Protein AF-F9VE40-F1 (afdb_monomer)

Foldseek 3Di:
DAAEEEEQDDPPDVQQWDAQPPHPAQAGTFPLQGQWQDPPSQLVLLVLCLQQNQVRSVVVSVVCNVVRPGSNRVQVCCCVPRNYHGYNCVRCVPPVLVCCVVCVVHQEYEQEADVSLVCVVVVVPPPHRHHYFYAYRSPDADPPRPPSSPPAGDPPDPSGDHSVVSCVVNVHDDD

Structure (mmCIF, N/CA/C/O backbone):
data_AF-F9VE40-F1
#
_entry.id   AF-F9VE40-F1
#
loop_
_atom_site.group_PDB
_atom_site.id
_atom_site.type_symbol
_atom_site.label_atom_id
_atom_site.label_alt_id
_atom_site.label_comp_id
_atom_site.label_asym_id
_atom_site.label_entity_id
_atom_site.label_seq_id
_atom_site.pdbx_PDB_ins_code
_atom_site.Cartn_x
_atom_site.Cartn_y
_atom_site.Cartn_z
_atom_site.occupancy
_atom_site.B_iso_or_equiv
_atom_site.auth_seq_id
_atom_site.auth_comp_id
_atom_site.auth_asym_id
_atom_site.auth_atom_id
_atom_site.pdbx_PDB_model_num
ATOM 1 N N . MET A 1 1 ? -12.486 9.469 -2.475 1.00 75.25 1 MET A N 1
ATOM 2 C CA . MET A 1 1 ? -12.386 8.653 -1.243 1.00 75.25 1 MET A CA 1
ATOM 3 C C . MET A 1 1 ? -10.945 8.206 -1.137 1.00 75.25 1 MET A C 1
ATOM 5 O O . MET A 1 1 ? -10.465 7.655 -2.116 1.00 75.25 1 MET A O 1
ATOM 9 N N . SER A 1 2 ? -10.269 8.498 -0.025 1.00 91.94 2 SER A N 1
ATOM 10 C CA . SER A 1 2 ? -8.855 8.150 0.157 1.00 91.94 2 SER A CA 1
ATOM 11 C C . SER A 1 2 ? -8.719 6.799 0.860 1.00 91.94 2 SER A C 1
ATOM 13 O O . SER A 1 2 ? -9.560 6.437 1.691 1.00 91.94 2 SER A O 1
ATOM 15 N N . ILE A 1 3 ? -7.681 6.048 0.505 1.00 95.44 3 ILE A N 1
ATOM 16 C CA . ILE A 1 3 ? -7.452 4.675 0.961 1.00 95.44 3 ILE A CA 1
ATOM 17 C C . ILE A 1 3 ? -6.079 4.602 1.622 1.00 95.44 3 ILE A C 1
ATOM 19 O O . ILE A 1 3 ? -5.085 5.070 1.071 1.00 95.44 3 ILE A O 1
ATOM 23 N N . LEU A 1 4 ? -6.018 3.987 2.799 1.00 96.12 4 LEU A N 1
ATOM 24 C CA . LEU A 1 4 ? -4.771 3.695 3.492 1.00 96.12 4 LEU A CA 1
ATOM 25 C C . LEU A 1 4 ? -4.460 2.204 3.358 1.00 96.12 4 LEU A C 1
ATOM 27 O O . LEU A 1 4 ? -5.163 1.376 3.930 1.00 96.12 4 LEU A O 1
ATOM 31 N N . ILE A 1 5 ? -3.407 1.844 2.635 1.00 95.12 5 ILE A N 1
ATOM 32 C CA . ILE A 1 5 ? -2.922 0.465 2.562 1.00 95.12 5 ILE A CA 1
ATOM 33 C C . ILE A 1 5 ? -1.773 0.315 3.554 1.00 95.12 5 ILE A C 1
ATOM 35 O O . ILE A 1 5 ? -0.748 0.978 3.446 1.00 95.12 5 ILE A O 1
ATOM 39 N N . VAL A 1 6 ? -1.933 -0.573 4.528 1.00 94.50 6 VAL A N 1
ATOM 40 C CA . VAL A 1 6 ? -0.951 -0.832 5.578 1.00 94.50 6 VAL A CA 1
ATOM 41 C C . VAL A 1 6 ? -0.355 -2.217 5.366 1.00 94.50 6 VAL A C 1
ATOM 43 O O . VAL A 1 6 ? -1.048 -3.228 5.481 1.00 94.50 6 VAL A O 1
ATOM 46 N N . GLY A 1 7 ? 0.944 -2.253 5.092 1.00 91.06 7 GLY A N 1
ATOM 47 C CA . GLY A 1 7 ? 1.735 -3.475 4.992 1.00 91.06 7 GLY A CA 1
ATOM 48 C C . GLY A 1 7 ? 2.714 -3.614 6.148 1.00 91.06 7 GLY A C 1
ATOM 49 O O . GLY A 1 7 ? 3.014 -2.651 6.855 1.00 91.06 7 GLY A O 1
ATOM 50 N N . ASP A 1 8 ? 3.242 -4.814 6.343 1.00 79.31 8 ASP A N 1
ATOM 51 C CA . ASP A 1 8 ? 4.335 -5.082 7.279 1.00 79.31 8 ASP A CA 1
ATOM 52 C C . ASP A 1 8 ? 5.656 -5.433 6.594 1.00 79.31 8 ASP A C 1
ATOM 54 O O . ASP A 1 8 ? 6.549 -5.972 7.257 1.00 79.31 8 ASP A O 1
ATOM 58 N N . ASP A 1 9 ? 5.766 -5.109 5.303 1.00 67.69 9 ASP A N 1
ATOM 59 C CA . ASP A 1 9 ? 6.881 -5.532 4.473 1.00 67.69 9 ASP A CA 1
ATOM 60 C C . ASP A 1 9 ? 8.211 -5.056 5.061 1.00 67.69 9 ASP A C 1
ATOM 62 O O . ASP A 1 9 ? 8.414 -3.881 5.374 1.00 67.69 9 ASP A O 1
ATOM 66 N N . LYS A 1 10 ? 9.114 -6.003 5.256 1.00 60.84 10 LYS A N 1
ATOM 67 C CA . LYS A 1 10 ? 10.527 -5.725 5.437 1.00 60.84 10 LYS A CA 1
ATOM 68 C C . LYS A 1 10 ? 11.145 -6.350 4.211 1.00 60.84 10 LYS A C 1
ATOM 70 O O . LYS A 1 10 ? 11.295 -7.573 4.192 1.00 60.84 10 LYS A O 1
ATOM 75 N N . TYR A 1 11 ? 11.457 -5.540 3.203 1.00 61.12 11 TYR A N 1
ATOM 76 C CA . TYR A 1 11 ? 12.273 -6.047 2.115 1.00 61.12 11 TYR A CA 1
ATOM 77 C C . TYR A 1 11 ? 13.516 -6.706 2.737 1.00 61.12 11 TYR A C 1
ATOM 79 O O . TYR A 1 11 ? 14.103 -6.132 3.660 1.00 61.12 11 TYR A O 1
ATOM 87 N N . PRO A 1 12 ? 13.853 -7.945 2.338 1.00 53.41 12 PRO A N 1
ATOM 88 C CA . PRO A 1 12 ? 14.927 -8.708 2.972 1.00 53.41 12 PRO A CA 1
ATOM 89 C C . PRO A 1 12 ? 16.289 -8.016 2.843 1.00 53.41 12 PRO A C 1
ATOM 91 O O . PRO A 1 12 ? 17.168 -8.251 3.668 1.00 53.41 12 PRO A O 1
ATOM 94 N N . GLU A 1 13 ? 16.435 -7.125 1.863 1.00 57.47 13 GLU A N 1
ATOM 95 C CA . GLU A 1 13 ? 17.568 -6.220 1.723 1.00 57.47 13 GLU A CA 1
ATOM 96 C C . GLU A 1 13 ? 17.157 -4.807 2.151 1.00 57.47 13 GLU A C 1
ATOM 98 O O . GLU A 1 13 ? 16.234 -4.217 1.583 1.00 57.47 13 GLU A O 1
ATOM 103 N N . GLU A 1 14 ? 17.864 -4.239 3.133 1.00 54.22 14 GLU A N 1
ATOM 104 C CA . GLU A 1 14 ? 17.628 -2.867 3.616 1.00 54.22 14 GLU A CA 1
ATOM 105 C C . GLU A 1 14 ? 17.715 -1.820 2.486 1.00 54.22 14 GLU A C 1
ATOM 107 O O . GLU A 1 14 ? 17.085 -0.768 2.571 1.00 54.22 14 GLU A O 1
ATOM 112 N N . GLY A 1 15 ? 18.432 -2.126 1.396 1.00 57.69 15 GLY A N 1
ATOM 113 C CA . GLY A 1 15 ? 18.611 -1.252 0.232 1.00 57.69 15 GLY A CA 1
ATOM 114 C C . GLY A 1 15 ? 17.371 -1.046 -0.646 1.00 57.69 15 GLY A C 1
ATOM 115 O O . GLY A 1 15 ? 17.344 -0.086 -1.411 1.00 57.69 15 GLY A O 1
ATOM 116 N N . LEU A 1 16 ? 16.338 -1.886 -0.520 1.00 71.12 16 LEU A N 1
ATOM 117 C CA . LEU A 1 16 ? 15.128 -1.806 -1.350 1.00 71.12 16 LEU A CA 1
ATOM 118 C C . LEU A 1 16 ? 13.999 -0.993 -0.705 1.00 71.12 16 LEU A C 1
ATOM 120 O O . LEU A 1 16 ? 12.941 -0.847 -1.304 1.00 71.12 16 LEU A O 1
ATOM 124 N N . VAL A 1 17 ? 14.176 -0.461 0.504 1.00 84.06 17 VAL A N 1
ATOM 125 C CA . VAL A 1 17 ? 13.120 0.287 1.200 1.00 84.06 17 VAL A CA 1
ATOM 126 C C . VAL A 1 17 ? 13.045 1.731 0.703 1.00 84.06 17 VAL A C 1
ATOM 128 O O . VAL A 1 17 ? 14.024 2.475 0.762 1.00 84.06 17 VAL A O 1
ATOM 131 N N . THR A 1 18 ? 11.851 2.167 0.303 1.00 88.12 18 THR A N 1
ATOM 132 C CA . THR A 1 18 ? 11.596 3.576 -0.018 1.00 88.12 18 THR A CA 1
ATOM 133 C C . THR A 1 18 ? 11.348 4.398 1.243 1.00 88.12 18 THR A C 1
ATOM 135 O O . THR A 1 18 ? 10.289 4.315 1.878 1.00 88.12 18 THR A O 1
ATOM 138 N N . HIS A 1 19 ? 12.330 5.230 1.582 1.00 90.06 19 HIS A N 1
ATOM 139 C CA . HIS A 1 19 ? 12.216 6.265 2.603 1.00 90.06 19 HIS A CA 1
ATOM 140 C C . HIS A 1 19 ? 11.603 7.531 2.011 1.00 90.06 19 HIS A C 1
ATOM 142 O O . HIS A 1 19 ? 12.053 8.024 0.984 1.00 90.06 19 HIS A O 1
ATOM 148 N N . MET A 1 20 ? 10.609 8.079 2.702 1.00 90.62 20 MET A N 1
ATOM 149 C CA . MET A 1 20 ? 9.838 9.238 2.248 1.00 90.62 20 MET A CA 1
ATOM 150 C C . MET A 1 20 ? 10.217 10.532 2.984 1.00 90.62 20 MET A C 1
ATOM 152 O O . MET A 1 20 ? 9.568 11.559 2.795 1.00 90.62 20 MET A O 1
ATOM 156 N N . THR A 1 21 ? 11.252 10.506 3.830 1.00 79.25 21 THR A N 1
ATOM 157 C CA . THR A 1 21 ? 11.693 11.648 4.644 1.00 79.25 21 THR A CA 1
ATOM 158 C C . THR A 1 21 ? 11.866 12.915 3.802 1.00 79.25 21 THR A C 1
ATOM 160 O O . THR A 1 21 ? 12.640 12.918 2.851 1.00 79.25 21 THR A O 1
ATOM 163 N N . GLY A 1 22 ? 11.186 14.001 4.184 1.00 70.62 22 GLY A N 1
ATOM 164 C CA . GLY A 1 22 ? 11.310 15.308 3.525 1.00 70.62 22 GLY A CA 1
ATOM 165 C C . GLY A 1 22 ? 10.410 15.524 2.305 1.00 70.62 22 GLY A C 1
ATOM 166 O O . GLY A 1 22 ? 10.510 16.577 1.689 1.00 70.62 22 GLY A O 1
ATOM 167 N N . ASN A 1 23 ? 9.531 14.574 1.983 1.00 78.00 23 ASN A N 1
ATOM 168 C CA . ASN A 1 23 ? 8.532 14.708 0.921 1.00 78.00 23 ASN A CA 1
ATOM 169 C C . ASN A 1 23 ? 7.138 14.970 1.514 1.00 78.00 23 ASN A C 1
ATOM 171 O O . ASN A 1 23 ? 6.924 14.733 2.707 1.00 78.00 23 ASN A O 1
ATOM 175 N N . ASP A 1 24 ? 6.179 15.387 0.680 1.00 79.25 24 ASP A N 1
ATOM 176 C CA . ASP A 1 24 ? 4.760 15.584 1.036 1.00 79.25 24 ASP A CA 1
ATOM 177 C C . ASP A 1 24 ? 4.020 14.245 1.261 1.00 79.25 24 ASP A C 1
ATOM 179 O O . ASP A 1 24 ? 2.941 13.969 0.741 1.00 79.25 24 ASP A O 1
ATOM 183 N N . TYR A 1 25 ? 4.620 13.372 2.070 1.00 86.50 25 TYR A N 1
ATOM 184 C CA . TYR A 1 25 ? 4.129 12.052 2.422 1.00 86.50 25 TYR A CA 1
ATOM 185 C C . TYR A 1 25 ? 4.082 11.927 3.948 1.00 86.50 25 TYR A C 1
ATOM 187 O O . TYR A 1 25 ? 5.072 12.125 4.649 1.00 86.50 25 TYR A O 1
ATOM 195 N N . HIS A 1 26 ? 2.921 11.583 4.504 1.00 89.62 26 HIS A N 1
ATOM 196 C CA . HIS A 1 26 ? 2.687 11.633 5.957 1.00 89.62 26 HIS A CA 1
ATOM 197 C C . HIS A 1 26 ? 3.424 10.553 6.782 1.00 89.62 26 HIS A C 1
ATOM 199 O O . HIS A 1 26 ? 3.322 10.529 8.014 1.00 89.62 26 HIS A O 1
ATOM 205 N N . PHE A 1 27 ? 4.156 9.649 6.129 1.00 91.25 27 PHE A N 1
ATOM 206 C CA . PHE A 1 27 ? 4.821 8.498 6.741 1.00 91.25 27 PHE A CA 1
ATOM 207 C C . PHE A 1 27 ? 6.277 8.410 6.305 1.00 91.25 27 PHE A C 1
ATOM 209 O O . PHE A 1 27 ? 6.610 8.811 5.204 1.00 91.25 27 PHE A O 1
ATOM 216 N N . ASP A 1 28 ? 7.144 7.842 7.141 1.00 89.81 28 ASP A N 1
ATOM 217 C CA . ASP A 1 28 ? 8.594 7.864 6.880 1.00 89.81 28 ASP A CA 1
ATOM 218 C C . ASP A 1 28 ? 9.028 6.818 5.846 1.00 89.81 28 ASP A C 1
ATOM 220 O O . ASP A 1 28 ? 10.102 6.919 5.259 1.00 89.81 28 ASP A O 1
ATOM 224 N N . VAL A 1 29 ? 8.208 5.781 5.656 1.00 90.06 29 VAL A N 1
ATOM 225 C CA . VAL A 1 29 ? 8.508 4.630 4.799 1.00 90.06 29 VAL A CA 1
ATOM 226 C C . VAL A 1 29 ? 7.237 4.172 4.096 1.00 90.06 29 VAL A C 1
ATOM 228 O O . VAL A 1 29 ? 6.247 3.837 4.764 1.00 90.06 29 VAL A O 1
ATOM 231 N N . ALA A 1 30 ? 7.292 4.111 2.766 1.00 91.94 30 ALA A N 1
ATOM 232 C CA . ALA A 1 30 ? 6.230 3.544 1.948 1.00 91.94 30 ALA A CA 1
ATOM 233 C C . ALA A 1 30 ? 6.294 2.007 1.983 1.00 91.94 30 ALA A C 1
ATOM 235 O O . ALA A 1 30 ? 7.362 1.410 1.857 1.00 91.94 30 ALA A O 1
ATOM 236 N N . ALA A 1 31 ? 5.155 1.339 2.188 1.00 91.44 31 ALA A N 1
ATOM 237 C CA . ALA A 1 31 ? 5.098 -0.123 2.082 1.00 91.44 31 ALA A CA 1
ATOM 238 C C . ALA A 1 31 ? 5.039 -0.564 0.617 1.00 91.44 31 ALA A C 1
ATOM 240 O O . ALA A 1 31 ? 4.386 0.092 -0.188 1.00 91.44 31 ALA A O 1
ATOM 241 N N . PHE A 1 32 ? 5.651 -1.708 0.297 1.00 90.12 32 PHE A N 1
ATOM 242 C CA . PHE A 1 32 ? 5.579 -2.360 -1.019 1.00 90.12 32 PHE A CA 1
ATOM 243 C C . PHE A 1 32 ? 6.093 -1.548 -2.212 1.00 90.12 32 PHE A C 1
ATOM 245 O O . PHE A 1 32 ? 6.016 -2.030 -3.336 1.00 90.12 32 PHE A O 1
ATOM 252 N N . ILE A 1 33 ? 6.649 -0.357 -1.993 1.00 91.81 33 ILE A N 1
ATOM 253 C CA . ILE A 1 33 ? 7.321 0.418 -3.031 1.00 91.81 33 ILE A CA 1
ATOM 254 C C . ILE A 1 33 ? 8.820 0.208 -2.854 1.00 91.81 33 ILE A C 1
ATOM 256 O O . ILE A 1 33 ? 9.344 0.569 -1.796 1.00 91.81 33 ILE A O 1
ATOM 260 N N . PRO A 1 34 ? 9.493 -0.441 -3.814 1.00 90.62 34 PRO A N 1
ATOM 261 C CA . PRO A 1 34 ? 10.925 -0.617 -3.755 1.00 90.62 34 PRO A CA 1
ATOM 262 C C . PRO A 1 34 ? 11.621 0.701 -4.101 1.00 90.62 34 PRO A C 1
ATOM 264 O O . PRO A 1 34 ? 11.075 1.512 -4.849 1.00 90.62 34 PRO A O 1
ATOM 267 N N . LYS A 1 35 ? 12.820 0.914 -3.559 1.00 88.88 35 LYS A N 1
ATOM 268 C CA . LYS A 1 35 ? 13.636 2.092 -3.872 1.00 88.88 35 LYS A CA 1
ATOM 269 C C . LYS A 1 35 ? 13.954 2.160 -5.369 1.00 88.88 35 LYS A C 1
ATOM 271 O O . LYS A 1 35 ? 13.785 3.217 -5.974 1.00 88.88 35 LYS A O 1
ATOM 276 N N . ASP A 1 36 ? 14.354 1.017 -5.923 1.00 87.06 36 ASP A N 1
ATOM 277 C CA . ASP A 1 36 ? 14.646 0.827 -7.340 1.00 87.06 36 ASP A CA 1
ATOM 278 C C . ASP A 1 36 ? 13.475 0.079 -7.989 1.00 87.06 36 ASP A C 1
ATOM 280 O O . ASP A 1 36 ? 13.138 -1.050 -7.609 1.00 87.06 36 ASP A O 1
ATOM 284 N N . ILE A 1 37 ? 12.808 0.729 -8.944 1.00 89.94 37 ILE A N 1
ATOM 285 C CA . ILE A 1 37 ? 11.571 0.219 -9.534 1.00 89.94 37 ILE A CA 1
ATOM 286 C C . ILE A 1 37 ? 11.868 -0.910 -10.519 1.00 89.94 37 ILE A C 1
ATOM 288 O O . ILE A 1 37 ? 12.417 -0.701 -11.599 1.00 89.94 37 ILE A O 1
ATOM 292 N N . SER A 1 38 ? 11.432 -2.117 -10.162 1.00 83.19 38 SER A N 1
ATOM 293 C CA . SER A 1 38 ? 11.564 -3.307 -10.999 1.00 83.19 38 SER A CA 1
ATOM 294 C C . SER A 1 38 ? 10.273 -4.120 -11.039 1.00 83.19 38 SER A C 1
ATOM 296 O O . SER A 1 38 ? 9.635 -4.378 -10.013 1.00 83.19 38 SER A O 1
ATOM 298 N N . ALA A 1 39 ? 9.920 -4.585 -12.239 1.00 79.56 39 ALA A N 1
ATOM 299 C CA . ALA A 1 39 ? 8.801 -5.497 -12.466 1.00 79.56 39 ALA A CA 1
ATOM 300 C C . ALA A 1 39 ? 9.012 -6.892 -11.841 1.00 79.56 39 ALA A C 1
ATOM 302 O O . ALA A 1 39 ? 8.040 -7.634 -11.663 1.00 79.56 39 ALA A O 1
ATOM 303 N N . ASP A 1 40 ? 10.251 -7.234 -11.474 1.00 81.25 40 ASP A N 1
ATOM 304 C CA . ASP A 1 40 ? 10.607 -8.527 -10.880 1.00 81.25 40 ASP A CA 1
ATOM 305 C C . ASP A 1 40 ? 10.253 -8.611 -9.387 1.00 81.25 40 ASP A C 1
ATOM 307 O O . ASP A 1 40 ? 10.225 -9.695 -8.796 1.00 81.25 40 ASP A O 1
ATOM 311 N N . ILE A 1 41 ? 9.925 -7.476 -8.762 1.00 81.75 41 ILE A N 1
ATOM 312 C CA . ILE A 1 41 ? 9.549 -7.420 -7.351 1.00 81.75 41 ILE A CA 1
ATOM 313 C C . ILE A 1 41 ? 8.071 -7.799 -7.215 1.00 81.75 41 ILE A C 1
ATOM 315 O O . ILE A 1 41 ? 7.153 -7.003 -7.413 1.00 81.75 41 ILE A O 1
ATOM 319 N N . ASP A 1 42 ? 7.845 -9.065 -6.857 1.00 80.81 42 ASP A N 1
ATOM 320 C CA . ASP A 1 42 ? 6.527 -9.709 -6.830 1.00 80.81 42 ASP A CA 1
ATOM 321 C C . ASP A 1 42 ? 5.493 -8.927 -5.993 1.00 80.81 42 ASP A C 1
ATOM 323 O O . ASP A 1 42 ? 4.366 -8.716 -6.445 1.00 80.81 42 ASP A O 1
ATOM 327 N N . ALA A 1 43 ? 5.863 -8.483 -4.784 1.00 83.69 43 ALA A N 1
ATOM 328 C CA . ALA A 1 43 ? 4.962 -7.753 -3.887 1.00 83.69 43 ALA A CA 1
ATOM 329 C C . ALA A 1 43 ? 4.567 -6.379 -4.451 1.00 83.69 43 ALA A C 1
ATOM 331 O O . ALA A 1 43 ? 3.384 -6.039 -4.445 1.00 83.69 43 ALA A O 1
ATOM 332 N N . PHE A 1 44 ? 5.536 -5.643 -5.003 1.00 88.06 44 PHE A N 1
ATOM 333 C CA . PHE A 1 44 ? 5.318 -4.363 -5.674 1.00 88.06 44 PHE A CA 1
ATOM 334 C C . PHE A 1 44 ? 4.332 -4.514 -6.832 1.00 88.06 44 PHE A C 1
ATOM 336 O O . PHE A 1 44 ? 3.252 -3.923 -6.805 1.00 88.06 44 PHE A O 1
ATOM 343 N N . ARG A 1 45 ? 4.628 -5.403 -7.791 1.00 85.88 45 ARG A N 1
ATOM 344 C CA . ARG A 1 45 ? 3.769 -5.651 -8.959 1.00 85.88 45 ARG A CA 1
ATOM 345 C C . ARG A 1 45 ? 2.323 -5.953 -8.558 1.00 85.88 45 ARG A C 1
ATOM 347 O O . ARG A 1 45 ? 1.390 -5.433 -9.161 1.00 85.88 45 ARG A O 1
ATOM 354 N N . ARG A 1 46 ? 2.125 -6.781 -7.530 1.00 84.81 46 ARG A N 1
ATOM 355 C CA . ARG A 1 46 ? 0.793 -7.194 -7.054 1.00 84.81 46 ARG A CA 1
ATOM 356 C C . ARG A 1 46 ? 0.015 -6.049 -6.411 1.00 84.81 46 ARG A C 1
ATOM 358 O O . ARG A 1 46 ? -1.189 -5.950 -6.629 1.00 84.81 46 ARG A O 1
ATOM 365 N N . ILE A 1 47 ? 0.686 -5.172 -5.669 1.00 88.75 47 ILE A N 1
ATOM 366 C CA . ILE A 1 47 ? 0.064 -3.967 -5.108 1.00 88.75 47 ILE A CA 1
ATOM 367 C C . ILE A 1 47 ? -0.338 -2.987 -6.202 1.00 88.75 47 ILE A C 1
ATOM 369 O O . ILE A 1 47 ? -1.446 -2.458 -6.162 1.00 88.75 47 ILE A O 1
ATOM 373 N N . ILE A 1 48 ? 0.507 -2.782 -7.210 1.00 90.62 48 ILE A N 1
ATOM 374 C CA . ILE A 1 48 ? 0.140 -1.909 -8.327 1.00 90.62 48 ILE A CA 1
ATOM 375 C C . ILE A 1 48 ? -1.041 -2.503 -9.105 1.00 90.62 48 ILE A C 1
ATOM 377 O O . ILE A 1 48 ? -1.987 -1.779 -9.411 1.00 90.62 48 ILE A O 1
ATOM 381 N N . CYS A 1 49 ? -1.070 -3.821 -9.336 1.00 85.69 49 CYS A N 1
ATOM 382 C CA . CYS A 1 49 ? -2.241 -4.498 -9.906 1.00 85.69 49 CYS A CA 1
ATOM 383 C C . CYS A 1 49 ? -3.509 -4.288 -9.071 1.00 85.69 49 CYS A C 1
ATOM 385 O O . CYS A 1 49 ? -4.564 -4.019 -9.641 1.00 85.69 49 CYS A O 1
ATOM 387 N N . LEU A 1 50 ? -3.416 -4.367 -7.740 1.00 85.56 50 LEU A N 1
ATOM 388 C CA . LEU A 1 50 ? -4.542 -4.097 -6.846 1.00 85.56 50 LEU A CA 1
ATOM 389 C C . LEU A 1 50 ? -5.062 -2.658 -6.988 1.00 85.56 50 LEU A C 1
ATOM 391 O O . LEU A 1 50 ? -6.259 -2.430 -6.891 1.00 85.56 50 LEU A O 1
ATOM 395 N N . ILE A 1 51 ? -4.185 -1.682 -7.209 1.00 90.06 51 ILE A N 1
ATOM 396 C CA . ILE A 1 51 ? -4.572 -0.267 -7.261 1.00 90.06 51 ILE A CA 1
ATOM 397 C C . ILE A 1 51 ? -5.093 0.137 -8.653 1.00 90.06 51 ILE A C 1
ATOM 399 O O . ILE A 1 51 ? -6.054 0.901 -8.764 1.00 90.06 51 ILE A O 1
ATOM 403 N N . TYR A 1 52 ? -4.459 -0.348 -9.725 1.00 87.12 52 TYR A N 1
ATOM 404 C CA . TYR A 1 52 ? -4.711 0.101 -11.102 1.00 87.12 52 TYR A CA 1
ATOM 405 C C . TYR A 1 52 ? -5.524 -0.892 -11.945 1.00 87.12 52 TYR A C 1
ATOM 407 O O . TYR A 1 52 ? -6.079 -0.500 -12.976 1.00 87.12 52 TYR A O 1
ATOM 415 N N . GLY A 1 53 ? -5.605 -2.157 -11.530 1.00 83.25 53 GLY A N 1
ATOM 416 C CA . GLY A 1 53 ? -6.016 -3.277 -12.376 1.00 83.25 53 GLY A CA 1
ATOM 417 C C . GLY A 1 53 ? -4.870 -3.780 -13.262 1.00 83.25 53 GLY A C 1
ATOM 418 O O . GLY A 1 53 ? -3.953 -3.031 -13.593 1.00 83.25 53 GLY A O 1
ATOM 419 N N . THR A 1 54 ? -4.924 -5.052 -13.664 1.00 80.94 54 THR A N 1
ATOM 420 C CA . THR A 1 54 ? -3.794 -5.777 -14.278 1.00 80.94 54 THR A CA 1
ATOM 421 C C . THR A 1 54 ? -3.197 -5.097 -15.513 1.00 80.94 54 THR A C 1
ATOM 423 O O . THR A 1 54 ? -1.984 -4.898 -15.566 1.00 80.94 54 THR A O 1
ATOM 426 N N . ASP A 1 55 ? -4.013 -4.706 -16.499 1.00 81.94 55 ASP A N 1
ATOM 427 C CA . ASP A 1 55 ? -3.483 -4.120 -17.742 1.00 81.94 55 ASP A CA 1
ATOM 428 C C . ASP A 1 55 ? -2.838 -2.752 -17.507 1.00 81.94 55 ASP A C 1
ATOM 430 O O . ASP A 1 55 ? -1.747 -2.475 -18.002 1.00 81.94 55 ASP A O 1
ATOM 434 N N . LYS A 1 56 ? -3.510 -1.893 -16.728 1.00 87.44 56 LYS A N 1
ATOM 435 C CA . LYS A 1 56 ? -3.008 -0.550 -16.420 1.00 87.44 56 LYS A CA 1
ATOM 436 C C . LYS A 1 56 ? -1.759 -0.622 -15.553 1.00 87.44 56 LYS A C 1
ATOM 438 O O . LYS A 1 56 ? -0.815 0.110 -15.810 1.00 87.44 56 LYS A O 1
ATOM 443 N N . ALA A 1 57 ? -1.733 -1.531 -14.580 1.00 88.69 57 ALA A N 1
ATOM 444 C CA . ALA A 1 57 ? -0.572 -1.762 -13.735 1.00 88.69 57 ALA A CA 1
ATOM 445 C C . ALA A 1 57 ? 0.655 -2.176 -14.547 1.00 88.69 57 ALA A C 1
ATOM 447 O O . ALA A 1 57 ? 1.736 -1.652 -14.305 1.00 88.69 57 ALA A O 1
ATOM 448 N N . LYS A 1 58 ? 0.494 -3.070 -15.531 1.00 87.38 58 LYS A N 1
ATOM 449 C CA . LYS A 1 58 ? 1.602 -3.481 -16.399 1.00 87.38 58 LYS A CA 1
ATOM 450 C C . LYS A 1 58 ? 2.213 -2.282 -17.129 1.00 87.38 58 LYS A C 1
ATOM 452 O O . LYS A 1 58 ? 3.419 -2.083 -17.039 1.00 87.38 58 LYS A O 1
ATOM 457 N N . ASN A 1 59 ? 1.377 -1.477 -17.784 1.00 90.56 59 ASN A N 1
ATOM 458 C CA . ASN A 1 59 ? 1.839 -0.300 -18.523 1.00 90.56 59 ASN A CA 1
ATOM 459 C C . ASN A 1 59 ? 2.475 0.744 -17.592 1.00 90.56 59 ASN A C 1
ATOM 461 O O . ASN A 1 59 ? 3.492 1.333 -17.939 1.00 90.56 59 ASN A O 1
ATOM 465 N N . GLN A 1 60 ? 1.897 0.955 -16.406 1.00 94.19 60 GLN A N 1
ATOM 466 C CA . GLN A 1 60 ? 2.411 1.929 -15.444 1.00 94.19 60 GLN A CA 1
ATOM 467 C C . GLN A 1 60 ? 3.778 1.511 -14.887 1.00 94.19 60 GLN A C 1
ATOM 469 O O . GLN A 1 60 ? 4.693 2.327 -14.843 1.00 94.19 60 GLN A O 1
ATOM 474 N N . ILE A 1 61 ? 3.943 0.235 -14.518 1.00 92.56 61 ILE A N 1
ATOM 475 C CA . ILE A 1 61 ? 5.232 -0.303 -14.059 1.00 92.56 61 ILE A CA 1
ATOM 476 C C . ILE A 1 61 ? 6.284 -0.173 -15.161 1.00 92.56 61 ILE A C 1
ATOM 478 O O . ILE A 1 61 ? 7.384 0.292 -14.891 1.00 92.56 61 ILE A O 1
ATOM 482 N N . GLU A 1 62 ? 5.948 -0.545 -16.398 1.00 91.94 62 GLU A N 1
ATOM 483 C CA . GLU A 1 62 ? 6.865 -0.430 -17.537 1.00 91.94 62 GLU A CA 1
ATOM 484 C C . GLU A 1 62 ? 7.274 1.026 -17.795 1.00 91.94 62 GLU A C 1
ATOM 486 O O . GLU A 1 62 ? 8.451 1.298 -18.033 1.00 91.94 62 GLU A O 1
ATOM 491 N N . SER A 1 63 ? 6.333 1.966 -17.671 1.00 95.75 63 SER A N 1
ATOM 492 C CA . SER A 1 63 ? 6.603 3.401 -17.778 1.00 95.75 63 SER A CA 1
ATOM 493 C C . SER A 1 63 ? 7.560 3.884 -16.686 1.00 95.75 63 SER A C 1
ATOM 495 O O . SER A 1 63 ? 8.558 4.528 -17.000 1.00 95.75 63 SER A O 1
ATOM 497 N N . TRP A 1 64 ? 7.300 3.560 -15.415 1.00 95.94 64 TRP A N 1
ATOM 498 C CA . TRP A 1 64 ? 8.178 3.943 -14.303 1.00 95.94 64 TRP A CA 1
ATOM 499 C C . TRP A 1 64 ? 9.571 3.315 -14.412 1.00 95.94 64 TRP A C 1
ATOM 501 O O . TRP A 1 64 ? 10.5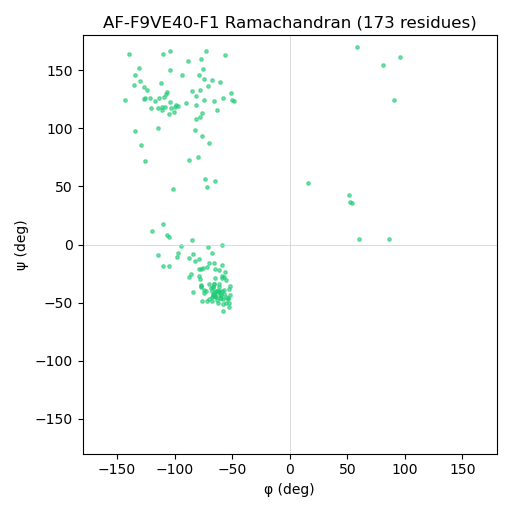63 3.990 -14.162 1.00 95.94 64 TRP A O 1
ATOM 511 N N . THR A 1 65 ? 9.668 2.050 -14.833 1.00 92.31 65 THR A N 1
ATOM 512 C CA . THR A 1 65 ? 10.960 1.389 -15.065 1.00 92.31 65 THR A CA 1
ATOM 513 C C . THR A 1 65 ? 11.721 2.030 -16.230 1.00 92.31 65 THR A C 1
ATOM 515 O O . THR A 1 65 ? 12.916 2.273 -16.104 1.00 92.31 65 THR A O 1
ATOM 518 N N . THR A 1 66 ? 11.052 2.344 -17.345 1.00 94.31 66 THR A N 1
ATOM 519 C CA . THR A 1 66 ? 11.686 2.975 -18.523 1.00 94.31 66 THR A CA 1
ATOM 520 C C . THR A 1 66 ? 12.168 4.393 -18.230 1.00 94.31 66 THR A C 1
ATOM 522 O O . THR A 1 66 ? 13.213 4.803 -18.726 1.00 94.31 66 THR A O 1
ATOM 525 N N . ASN A 1 67 ? 11.415 5.132 -17.416 1.00 95.19 67 ASN A N 1
ATOM 526 C CA . ASN A 1 67 ? 11.752 6.497 -17.017 1.00 95.19 67 ASN A CA 1
ATOM 527 C C . ASN A 1 67 ? 12.709 6.560 -15.818 1.00 95.19 67 ASN A C 1
ATOM 529 O O . ASN A 1 67 ? 12.972 7.655 -15.329 1.00 95.19 67 ASN A O 1
ATOM 533 N N . GLU A 1 68 ? 13.182 5.411 -15.323 1.00 93.75 68 GLU A N 1
ATOM 534 C CA . GLU A 1 68 ? 14.048 5.314 -14.143 1.00 93.75 68 GLU A CA 1
ATOM 535 C C . GLU A 1 68 ? 13.469 6.044 -12.912 1.00 93.75 68 GLU A C 1
ATOM 537 O O . GLU A 1 68 ? 14.195 6.650 -12.124 1.00 93.75 68 GLU A O 1
ATOM 542 N N . SER A 1 69 ? 12.141 6.004 -12.742 1.00 94.69 69 SER A N 1
ATOM 543 C CA . SER A 1 69 ? 11.457 6.654 -11.620 1.00 94.69 69 SER A CA 1
ATOM 544 C C . SER A 1 69 ? 11.936 6.087 -10.285 1.00 94.69 69 SER A C 1
ATOM 546 O O . SER A 1 69 ? 12.101 4.873 -10.134 1.00 94.69 69 SER A O 1
ATOM 548 N N . SER A 1 70 ? 12.115 6.955 -9.288 1.00 93.75 70 SER A N 1
ATOM 549 C CA . SER A 1 70 ? 12.468 6.510 -7.943 1.00 93.75 70 SER A CA 1
ATOM 550 C C . SER A 1 70 ? 11.249 5.947 -7.209 1.00 93.75 70 SER A C 1
ATOM 552 O O . SER A 1 70 ? 10.100 6.277 -7.511 1.00 93.75 70 SER A O 1
ATOM 554 N N . GLY A 1 71 ? 11.484 5.143 -6.169 1.00 92.94 71 GLY A N 1
ATOM 555 C CA . GLY A 1 71 ? 10.413 4.710 -5.271 1.00 92.94 71 GLY A CA 1
ATOM 556 C C . GLY A 1 71 ? 9.610 5.863 -4.651 1.00 92.94 71 GLY A C 1
ATOM 557 O O . GLY A 1 71 ? 8.419 5.705 -4.389 1.00 92.94 71 GLY A O 1
ATOM 558 N N . VAL A 1 72 ? 10.236 7.024 -4.426 1.00 94.25 72 VAL A N 1
ATOM 559 C CA . VAL A 1 72 ? 9.551 8.210 -3.889 1.00 94.25 72 VAL A CA 1
ATOM 560 C C . VAL A 1 72 ? 8.553 8.746 -4.909 1.00 94.25 72 VAL A C 1
ATOM 562 O O . VAL A 1 72 ? 7.389 8.927 -4.554 1.00 94.25 72 VAL A O 1
ATOM 565 N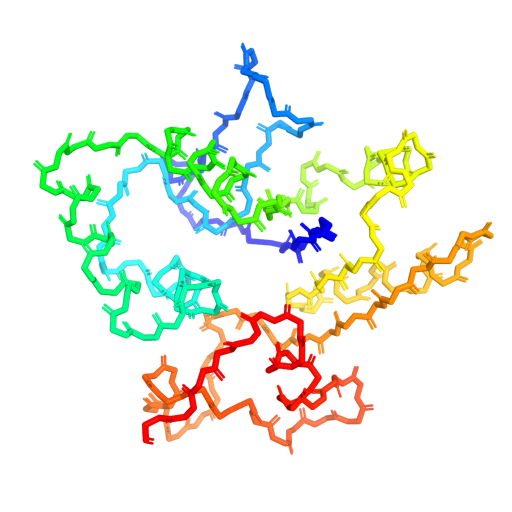 N . ASP A 1 73 ? 8.983 8.916 -6.161 1.00 94.62 73 ASP A N 1
ATOM 566 C CA . ASP A 1 73 ? 8.132 9.414 -7.250 1.00 94.62 73 ASP A CA 1
ATOM 567 C C . ASP A 1 73 ? 6.916 8.503 -7.427 1.00 94.62 73 ASP A C 1
ATOM 569 O O . ASP A 1 73 ? 5.778 8.956 -7.388 1.00 94.62 73 ASP A O 1
ATOM 573 N N . VAL A 1 74 ? 7.138 7.185 -7.467 1.00 95.38 74 VAL A N 1
ATOM 574 C CA . VAL A 1 74 ? 6.054 6.201 -7.587 1.00 95.38 74 VAL A CA 1
ATOM 575 C C . VAL A 1 74 ? 5.066 6.278 -6.418 1.00 95.38 74 VAL A C 1
ATOM 577 O O . VAL A 1 74 ? 3.855 6.168 -6.616 1.00 95.38 74 VAL A O 1
ATOM 580 N N . ALA A 1 75 ? 5.545 6.453 -5.184 1.00 94.94 75 ALA A N 1
ATOM 581 C CA . ALA A 1 75 ? 4.666 6.572 -4.022 1.00 94.94 75 ALA A CA 1
ATOM 582 C C . ALA A 1 75 ? 3.824 7.861 -4.052 1.00 94.94 75 ALA A C 1
ATOM 584 O O . ALA A 1 75 ? 2.660 7.830 -3.638 1.00 94.94 75 ALA A O 1
ATOM 585 N N . VAL A 1 76 ? 4.392 8.967 -4.542 1.00 95.06 76 VAL A N 1
ATOM 586 C CA . VAL A 1 76 ? 3.693 10.248 -4.718 1.00 95.06 76 VAL A CA 1
ATOM 587 C C . VAL A 1 76 ? 2.676 10.158 -5.857 1.00 95.06 76 VAL A C 1
ATOM 589 O O . VAL A 1 76 ? 1.510 10.467 -5.625 1.00 95.06 76 VAL A O 1
ATOM 592 N N . ASP A 1 77 ? 3.050 9.616 -7.018 1.00 95.31 77 ASP A N 1
ATOM 593 C CA . ASP A 1 77 ? 2.149 9.411 -8.161 1.00 95.31 77 ASP A CA 1
ATOM 594 C C . ASP A 1 77 ? 0.892 8.626 -7.749 1.00 95.31 77 ASP A C 1
ATOM 596 O O . ASP A 1 77 ? -0.243 9.007 -8.039 1.00 95.31 77 ASP A O 1
ATOM 600 N N . ILE A 1 78 ? 1.069 7.529 -7.002 1.00 95.56 78 ILE A N 1
ATOM 601 C CA . ILE A 1 78 ? -0.044 6.711 -6.497 1.00 95.56 78 ILE A CA 1
ATOM 602 C C . ILE A 1 78 ? -0.950 7.515 -5.552 1.00 95.56 78 ILE A C 1
ATOM 604 O O . ILE A 1 78 ? -2.180 7.377 -5.595 1.00 95.56 78 ILE A O 1
ATOM 608 N N . LEU A 1 79 ? -0.364 8.344 -4.688 1.00 94.62 79 LEU A N 1
ATOM 609 C CA . LEU A 1 79 ? -1.117 9.195 -3.774 1.00 94.62 79 LEU A CA 1
ATOM 610 C C . LEU A 1 79 ? -1.937 10.243 -4.534 1.00 94.62 79 LEU A C 1
ATOM 612 O O . LEU A 1 79 ? -3.113 10.441 -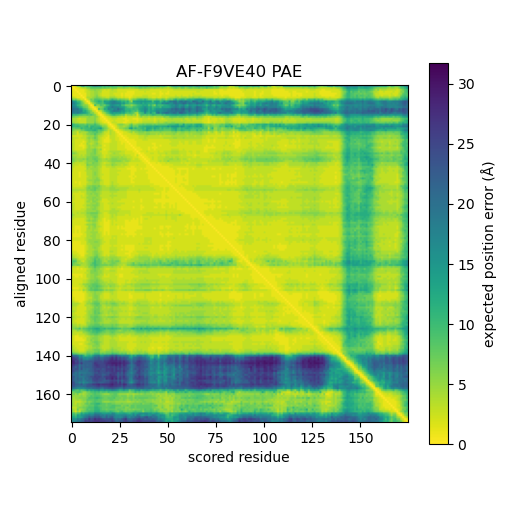4.220 1.00 94.62 79 LEU A O 1
ATOM 616 N N . GLU A 1 80 ? -1.352 10.884 -5.538 1.00 93.50 80 GLU A N 1
ATOM 617 C CA . GLU A 1 80 ? -2.006 11.935 -6.314 1.00 93.50 80 GLU A CA 1
ATOM 618 C C . GLU A 1 80 ? -3.096 11.375 -7.233 1.00 93.50 80 GLU A C 1
ATOM 620 O O . GLU A 1 80 ? -4.238 11.840 -7.195 1.00 93.50 80 GLU A O 1
ATOM 625 N N . GLU A 1 81 ? -2.792 10.326 -8.001 1.00 93.81 81 GLU A N 1
ATOM 626 C CA . GLU A 1 81 ? -3.711 9.777 -9.001 1.00 93.81 81 GLU A CA 1
ATOM 627 C C . GLU A 1 81 ? -4.834 8.925 -8.404 1.00 93.81 81 GLU A C 1
ATOM 629 O O . GLU A 1 81 ? -5.949 8.868 -8.938 1.00 93.81 81 GLU A O 1
ATOM 634 N N . LYS A 1 82 ? -4.534 8.180 -7.334 1.00 93.12 82 LYS A N 1
ATOM 635 C CA . LYS A 1 82 ? -5.447 7.170 -6.773 1.00 93.12 82 LYS A CA 1
ATOM 636 C C . LYS A 1 82 ? -5.941 7.517 -5.386 1.00 93.12 82 LYS A C 1
ATOM 638 O O . LYS A 1 82 ? -6.845 6.840 -4.895 1.00 93.12 82 LYS A O 1
ATOM 643 N N . HIS A 1 83 ? -5.391 8.555 -4.757 1.00 94.12 83 HIS A N 1
ATOM 644 C CA . HIS A 1 83 ? -5.650 8.873 -3.354 1.00 94.12 83 HIS A CA 1
ATOM 645 C C . HIS A 1 83 ? -5.374 7.675 -2.436 1.00 94.12 83 HIS A C 1
ATOM 647 O O . HIS A 1 83 ? -6.093 7.447 -1.457 1.00 94.12 83 HIS A O 1
ATOM 653 N N . VAL A 1 84 ? -4.345 6.895 -2.779 1.00 95.31 84 VAL A N 1
ATOM 654 C CA . VAL A 1 84 ? -3.907 5.711 -2.040 1.00 95.31 84 VAL A CA 1
ATOM 655 C C . VAL A 1 84 ? -2.582 6.018 -1.366 1.00 95.31 84 VAL A 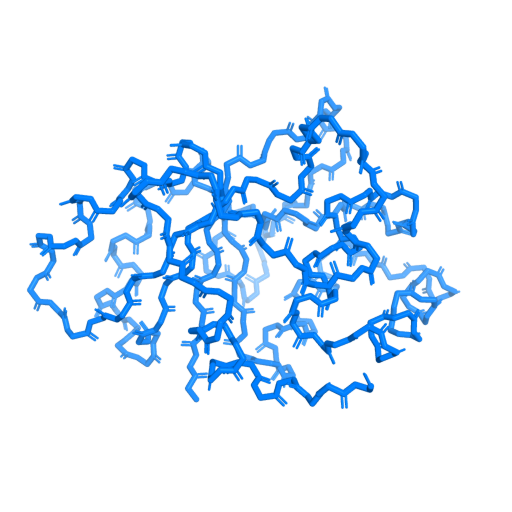C 1
ATOM 657 O O . VAL A 1 84 ? -1.621 6.402 -2.019 1.00 95.31 84 VAL A O 1
ATOM 660 N N . MET A 1 85 ? -2.510 5.784 -0.062 1.00 95.38 85 MET A N 1
ATOM 661 C CA . MET A 1 85 ? -1.270 5.908 0.694 1.00 95.38 85 MET A CA 1
ATOM 662 C C . MET A 1 85 ? -0.824 4.537 1.193 1.00 95.38 85 MET A C 1
ATOM 664 O O . MET A 1 85 ? -1.583 3.829 1.856 1.00 95.38 85 MET A O 1
ATOM 668 N N . LEU A 1 86 ? 0.413 4.165 0.878 1.00 94.50 86 LEU A N 1
ATOM 669 C CA . LEU A 1 86 ? 1.043 2.896 1.236 1.00 94.50 86 LEU A CA 1
ATOM 670 C C . LEU A 1 86 ? 1.939 3.079 2.463 1.00 94.50 86 LEU A C 1
ATOM 672 O O . LEU A 1 86 ? 2.900 3.845 2.432 1.00 94.50 86 LEU A O 1
ATOM 676 N N . VAL A 1 87 ? 1.660 2.369 3.552 1.00 92.81 87 VAL A N 1
ATOM 677 C CA . VAL A 1 87 ? 2.289 2.620 4.854 1.00 92.81 87 VAL A CA 1
ATOM 678 C C . VAL A 1 87 ? 2.932 1.374 5.416 1.00 92.81 87 VAL A C 1
ATOM 680 O O . VAL A 1 87 ? 2.274 0.353 5.628 1.00 92.81 87 VAL A O 1
ATOM 683 N N . ASN A 1 88 ? 4.215 1.487 5.755 1.00 91.56 88 ASN A N 1
ATOM 684 C CA . ASN A 1 88 ? 4.910 0.443 6.488 1.00 91.56 88 ASN A CA 1
ATOM 685 C C . ASN A 1 88 ? 4.551 0.495 7.977 1.00 91.56 88 ASN A C 1
ATOM 687 O O . ASN A 1 88 ? 4.984 1.396 8.703 1.00 91.56 88 ASN A O 1
ATOM 691 N N . LYS A 1 89 ? 3.792 -0.491 8.463 1.00 90.62 89 LYS A N 1
ATOM 692 C CA . LYS A 1 89 ? 3.386 -0.584 9.869 1.00 90.62 89 LYS A CA 1
ATOM 693 C C . LYS A 1 89 ? 4.582 -0.650 10.813 1.00 90.62 89 LYS A C 1
ATOM 695 O O . LYS A 1 89 ? 4.509 -0.079 11.899 1.00 90.62 89 LYS A O 1
ATOM 700 N N . THR A 1 90 ? 5.642 -1.376 10.462 1.00 86.00 90 THR A N 1
ATOM 701 C CA . THR A 1 90 ? 6.783 -1.584 11.368 1.00 86.00 90 THR A CA 1
ATOM 702 C C . THR A 1 90 ? 7.426 -0.253 11.737 1.00 86.00 90 THR A C 1
ATOM 704 O O . THR A 1 90 ? 7.686 -0.010 12.913 1.00 86.00 90 THR A O 1
ATOM 707 N N . ASN A 1 91 ? 7.595 0.627 10.755 1.00 82.81 91 ASN A N 1
ATOM 708 C CA . ASN A 1 91 ? 8.230 1.928 10.944 1.00 82.81 91 ASN A CA 1
ATOM 709 C C . ASN A 1 91 ? 7.245 3.008 11.423 1.00 82.81 91 ASN A C 1
ATOM 711 O O . ASN A 1 91 ? 7.647 3.944 12.106 1.00 82.81 91 ASN A O 1
ATOM 715 N N . ASN A 1 92 ? 5.946 2.862 11.131 1.00 81.56 92 ASN A N 1
ATOM 716 C CA . ASN A 1 92 ? 4.961 3.934 11.315 1.00 81.56 92 ASN A CA 1
ATOM 717 C C . ASN A 1 92 ? 3.817 3.613 12.295 1.00 81.56 92 ASN A C 1
ATOM 719 O O . ASN A 1 92 ? 2.833 4.351 12.353 1.00 81.56 92 ASN A O 1
ATOM 723 N N . CYS A 1 93 ? 3.905 2.532 13.079 1.00 81.75 93 CYS A N 1
ATOM 724 C CA . CYS A 1 93 ? 2.790 2.039 13.905 1.00 81.75 93 CYS A CA 1
ATOM 725 C C . CYS A 1 93 ? 2.153 3.111 14.813 1.00 81.75 93 CYS A C 1
ATOM 727 O O . CYS A 1 93 ? 0.942 3.099 15.036 1.00 81.75 93 CYS A O 1
ATOM 729 N N . TRP A 1 94 ? 2.962 4.026 15.348 1.00 81.62 94 TRP A N 1
ATOM 730 C CA . TRP A 1 94 ? 2.518 5.099 16.238 1.00 81.62 94 TRP A CA 1
ATOM 731 C C . TRP A 1 94 ? 1.872 6.277 15.486 1.00 81.62 94 TRP A C 1
ATOM 733 O O . TRP A 1 94 ? 0.983 6.927 16.037 1.00 81.62 94 TRP A O 1
ATOM 743 N N . LYS A 1 95 ? 2.248 6.512 14.219 1.00 89.88 95 LYS A N 1
ATOM 744 C CA . LYS A 1 95 ? 1.702 7.585 13.371 1.00 89.88 95 LYS A CA 1
ATOM 745 C C . LYS A 1 95 ? 0.318 7.253 12.817 1.00 89.88 95 LYS A C 1
ATOM 747 O O . LYS A 1 95 ? -0.518 8.146 12.739 1.00 89.88 95 LYS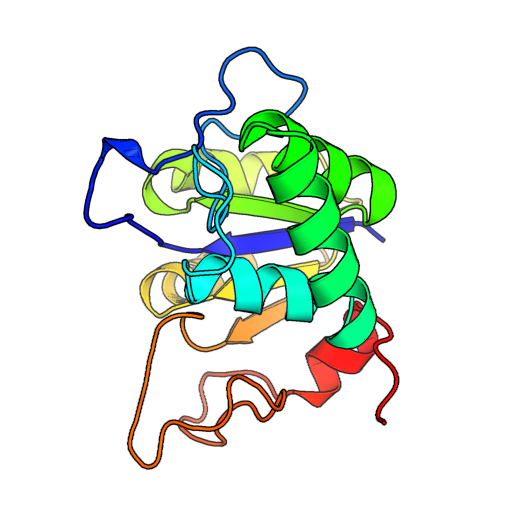 A O 1
ATOM 752 N N . ILE A 1 96 ? 0.043 5.983 12.496 1.00 92.88 96 ILE A N 1
ATOM 753 C CA . ILE A 1 96 ? -1.184 5.574 11.780 1.00 92.88 96 ILE A CA 1
ATOM 754 C C . ILE A 1 96 ? -2.467 6.039 12.488 1.00 92.88 96 ILE A C 1
ATOM 756 O O . ILE A 1 96 ? -3.362 6.581 11.846 1.00 92.88 96 ILE A O 1
ATOM 760 N N . LYS A 1 97 ? -2.565 5.883 13.816 1.00 91.69 97 LYS A N 1
ATOM 761 C CA . LYS A 1 97 ? -3.771 6.305 14.558 1.00 91.69 97 LYS A CA 1
ATOM 762 C C . LYS A 1 97 ? -3.983 7.812 14.513 1.00 91.69 97 LYS A C 1
ATOM 764 O O . LYS A 1 97 ? -5.113 8.260 14.364 1.00 91.69 97 LYS A O 1
ATOM 769 N N . LYS A 1 98 ? -2.904 8.573 14.719 1.00 92.62 98 LYS A N 1
ATOM 770 C CA . LYS A 1 98 ? -2.946 10.035 14.699 1.00 92.62 98 LYS A CA 1
ATOM 771 C C . LYS A 1 98 ? -3.340 10.507 13.302 1.00 92.62 98 LYS A C 1
ATOM 773 O O . LYS A 1 98 ? -4.301 11.245 13.168 1.00 92.62 98 LYS A O 1
ATOM 778 N N . PHE A 1 99 ? -2.690 9.957 12.280 1.00 94.19 99 PHE A N 1
ATOM 779 C CA . PHE A 1 99 ? -2.999 10.230 10.884 1.00 94.19 99 PHE A CA 1
ATOM 780 C C . PHE A 1 99 ? -4.482 10.019 10.554 1.00 94.19 99 PHE A C 1
ATOM 782 O O . PHE A 1 99 ? -5.102 10.931 10.026 1.00 94.19 99 PHE A O 1
ATOM 789 N N . LEU A 1 100 ? -5.075 8.875 10.914 1.00 94.12 100 LEU A N 1
ATOM 790 C CA . LEU A 1 100 ? -6.490 8.593 10.626 1.00 94.12 100 LEU A CA 1
ATOM 791 C C . LEU A 1 100 ? -7.468 9.523 11.363 1.00 94.12 100 LEU A C 1
ATOM 793 O O . LEU A 1 100 ? -8.557 9.778 10.860 1.00 94.12 100 LEU A O 1
ATOM 797 N N . LYS A 1 101 ? -7.099 10.036 12.545 1.00 91.94 101 LYS A N 1
ATOM 798 C CA . LYS A 1 101 ? -7.901 11.043 13.261 1.00 91.94 101 LYS A CA 1
ATOM 799 C C . LYS A 1 101 ? -7.797 12.420 12.611 1.00 91.94 101 LYS A C 1
ATOM 801 O O . LYS A 1 101 ? -8.804 13.109 12.494 1.00 91.94 101 LYS A O 1
ATOM 806 N N . ASP A 1 102 ? -6.590 12.789 12.197 1.00 92.56 102 ASP A N 1
ATOM 807 C CA . ASP A 1 102 ? -6.294 14.093 11.603 1.00 92.56 102 ASP A CA 1
ATOM 808 C C . ASP A 1 102 ? -6.759 14.165 10.131 1.00 92.56 102 ASP A C 1
ATOM 810 O O . ASP A 1 102 ? -6.988 15.253 9.611 1.00 92.56 102 ASP A O 1
ATOM 814 N N . ASN A 1 103 ? -6.943 13.015 9.467 1.00 92.56 103 ASN A N 1
ATOM 815 C CA . ASN A 1 103 ? -7.302 12.899 8.049 1.00 92.56 103 ASN A CA 1
ATOM 816 C C . ASN A 1 103 ? -8.571 12.038 7.857 1.00 92.56 103 ASN A C 1
ATOM 818 O O . ASN A 1 103 ? -8.497 10.909 7.358 1.00 92.56 103 ASN A O 1
ATOM 822 N N . PRO A 1 104 ? -9.762 12.551 8.225 1.00 89.81 104 PRO A N 1
ATOM 823 C CA . PRO A 1 104 ? -11.018 11.788 8.215 1.00 89.81 104 PRO A CA 1
ATOM 824 C C . PRO A 1 104 ? -11.512 11.391 6.809 1.00 89.81 104 PRO A C 1
ATOM 826 O O . PRO A 1 104 ? -12.474 10.635 6.671 1.00 89.81 104 PRO A O 1
ATOM 829 N N . ASN A 1 105 ? -10.874 11.884 5.744 1.00 91.12 105 ASN A N 1
ATOM 830 C CA . ASN A 1 105 ? -11.122 11.469 4.361 1.00 91.12 105 ASN A CA 1
ATOM 831 C C . ASN A 1 105 ? -10.599 10.053 4.047 1.00 91.12 105 ASN A C 1
ATOM 833 O O . ASN A 1 105 ? -11.062 9.441 3.076 1.00 91.12 105 ASN A O 1
ATOM 837 N N . TYR A 1 106 ? -9.677 9.519 4.857 1.00 92.69 106 TYR A N 1
ATOM 838 C CA . TYR A 1 106 ? -9.200 8.136 4.772 1.00 92.69 106 TYR A CA 1
ATOM 839 C C . TYR A 1 106 ? -10.192 7.177 5.433 1.00 92.69 106 TYR A C 1
ATOM 841 O O . TYR A 1 106 ? -9.984 6.675 6.535 1.00 92.69 106 TYR A O 1
ATOM 849 N N . LYS A 1 107 ? -11.297 6.921 4.730 1.00 89.81 107 LYS A N 1
ATOM 850 C CA . LYS A 1 107 ? -12.391 6.074 5.223 1.00 89.81 107 LYS A CA 1
ATOM 851 C C . LYS A 1 107 ? -12.165 4.578 5.032 1.00 89.81 107 LYS A C 1
ATOM 853 O O . LYS A 1 107 ? -12.899 3.787 5.611 1.00 89.81 107 LYS A O 1
ATOM 858 N N . THR A 1 108 ? -11.195 4.175 4.213 1.00 94.38 108 THR A N 1
ATOM 859 C CA . THR A 1 108 ? -10.893 2.757 3.965 1.00 94.38 108 THR A CA 1
ATOM 860 C C . THR A 1 108 ? -9.455 2.453 4.352 1.00 94.38 108 THR A C 1
ATOM 862 O O . THR A 1 108 ? -8.532 3.097 3.856 1.00 94.38 108 THR A O 1
ATOM 865 N N . VAL A 1 109 ? -9.268 1.451 5.208 1.00 95.06 109 VAL A N 1
ATOM 866 C CA . VAL A 1 109 ? -7.961 0.924 5.598 1.00 95.06 109 VAL A CA 1
ATOM 867 C C . VAL A 1 109 ? -7.852 -0.526 5.143 1.00 95.06 109 VAL A C 1
ATOM 869 O O . VAL A 1 109 ? -8.669 -1.361 5.520 1.00 95.06 109 VAL A O 1
ATOM 872 N N . ILE A 1 110 ? -6.830 -0.840 4.353 1.00 93.81 110 ILE A N 1
ATOM 873 C CA . ILE A 1 110 ? -6.547 -2.192 3.870 1.00 93.81 110 ILE A CA 1
ATOM 874 C C . ILE A 1 110 ? -5.300 -2.704 4.585 1.00 93.81 110 ILE A C 1
ATOM 876 O O . ILE A 1 110 ? -4.225 -2.130 4.456 1.00 93.81 110 ILE A O 1
ATOM 880 N N . LEU A 1 111 ? -5.436 -3.783 5.349 1.00 92.50 111 LEU A N 1
ATOM 881 C CA . LEU A 1 111 ? -4.358 -4.427 6.091 1.00 92.50 111 LEU A CA 1
ATOM 882 C C . LEU A 1 111 ? -3.858 -5.638 5.304 1.00 92.50 111 LEU A C 1
ATOM 884 O O . LEU A 1 111 ? -4.612 -6.585 5.084 1.00 92.50 111 LEU A O 1
ATOM 888 N N . LEU A 1 112 ? -2.590 -5.625 4.905 1.00 89.00 112 LEU A N 1
ATOM 889 C CA . LEU A 1 112 ? -1.987 -6.683 4.098 1.00 89.00 112 LEU A CA 1
ATOM 890 C C . LEU A 1 112 ? -0.905 -7.410 4.893 1.00 89.00 112 LEU A C 1
ATOM 892 O O . LEU A 1 112 ? 0.092 -6.809 5.286 1.00 89.00 112 LEU A O 1
ATOM 896 N N . GLY A 1 113 ? -1.114 -8.706 5.131 1.00 84.69 113 GLY A N 1
ATOM 897 C CA . GLY A 1 113 ? -0.200 -9.554 5.895 1.00 84.69 113 GLY A CA 1
ATOM 898 C C . GLY A 1 113 ? -0.560 -9.698 7.376 1.00 84.69 113 GLY A C 1
ATOM 899 O O . GLY A 1 113 ? -1.326 -8.931 7.968 1.00 84.69 113 GLY A O 1
ATOM 900 N N . ASN A 1 114 ? -0.013 -10.738 8.010 1.00 82.19 114 ASN A N 1
ATOM 901 C CA . ASN A 1 114 ? -0.404 -11.117 9.369 1.00 82.19 114 ASN A CA 1
ATOM 902 C C . ASN A 1 114 ? -0.022 -10.069 10.430 1.00 82.19 114 ASN A C 1
ATOM 904 O O . ASN A 1 114 ? -0.762 -9.895 11.400 1.00 82.19 114 ASN A O 1
ATOM 908 N N . LYS A 1 115 ? 1.105 -9.348 10.294 1.00 84.50 115 LYS A N 1
ATOM 909 C CA . LYS A 1 115 ? 1.432 -8.299 11.280 1.00 84.50 115 LYS A CA 1
ATOM 910 C C . LYS A 1 115 ? 0.622 -7.027 11.049 1.00 84.50 115 LYS A C 1
ATOM 912 O O . LYS A 1 115 ? 0.344 -6.341 12.034 1.00 84.50 115 LYS A O 1
ATOM 917 N N . ALA A 1 116 ? 0.230 -6.721 9.809 1.00 88.62 116 ALA A N 1
ATOM 918 C CA . ALA A 1 116 ? -0.710 -5.640 9.524 1.00 88.62 116 ALA A CA 1
ATOM 919 C C . ALA A 1 116 ? -2.085 -5.943 10.132 1.00 88.62 116 ALA A C 1
ATOM 921 O O . ALA A 1 116 ? -2.625 -5.102 10.844 1.00 88.62 116 ALA A O 1
ATOM 922 N N . TYR A 1 117 ? -2.584 -7.176 9.978 1.00 87.88 117 TYR A N 1
ATOM 923 C CA . TYR A 1 117 ? -3.850 -7.635 10.566 1.00 87.88 117 TYR A CA 1
ATOM 924 C C . TYR A 1 117 ? -3.949 -7.390 12.080 1.00 87.88 117 TYR A C 1
ATOM 926 O O . TYR A 1 117 ? -4.996 -6.977 12.569 1.00 87.88 117 TYR A O 1
ATOM 934 N N . LYS A 1 118 ? -2.855 -7.555 12.838 1.00 88.44 118 LYS A N 1
ATOM 935 C CA . LYS A 1 118 ? -2.836 -7.271 14.290 1.00 88.44 118 LYS A CA 1
ATOM 936 C C . LYS A 1 118 ? -3.195 -5.818 14.639 1.00 88.44 118 LYS A C 1
ATOM 938 O O . LYS A 1 118 ? -3.516 -5.529 15.786 1.00 88.44 118 LYS A O 1
ATOM 943 N N . LEU A 1 119 ? -3.129 -4.896 13.676 1.00 90.31 119 LEU A N 1
ATOM 944 C CA . LEU A 1 119 ? -3.566 -3.513 13.852 1.00 90.31 119 LEU A CA 1
ATOM 945 C C . LEU A 1 119 ? -5.100 -3.383 13.854 1.00 90.31 119 LEU A C 1
ATOM 947 O O . LEU A 1 119 ? -5.603 -2.414 14.413 1.00 90.31 119 LEU A O 1
ATOM 951 N N . LYS A 1 120 ? -5.848 -4.352 13.308 1.00 90.38 120 LYS A N 1
ATOM 952 C CA . LYS A 1 120 ? -7.312 -4.304 13.176 1.00 90.38 120 LYS A CA 1
ATOM 953 C C . LYS A 1 120 ? -8.016 -4.007 14.498 1.00 90.38 120 LYS A C 1
ATOM 955 O O . LYS A 1 120 ? -8.715 -3.009 14.588 1.00 90.38 120 LYS A O 1
ATOM 960 N N . GLU A 1 121 ? -7.745 -4.781 15.551 1.00 87.50 121 GLU A N 1
ATOM 961 C CA . GLU A 1 121 ? -8.356 -4.572 16.879 1.00 87.50 121 GLU A CA 1
ATOM 962 C C . GLU A 1 121 ? -8.075 -3.182 17.457 1.00 87.50 121 GLU A C 1
ATOM 964 O O . GLU A 1 121 ? -8.827 -2.648 18.269 1.00 87.50 121 GLU A O 1
ATOM 969 N N . THR A 1 122 ? -6.940 -2.607 17.076 1.00 89.81 122 THR A N 1
ATOM 970 C CA . THR A 1 122 ? -6.550 -1.274 17.504 1.00 89.81 122 THR A CA 1
ATOM 971 C C . THR A 1 122 ? -7.303 -0.192 16.734 1.00 89.81 122 THR A C 1
ATOM 973 O O . THR A 1 122 ? -7.631 0.835 17.324 1.00 89.81 122 THR A O 1
ATOM 976 N N . LEU A 1 123 ? -7.557 -0.413 15.442 1.00 91.69 123 LEU A N 1
ATOM 977 C CA . LEU A 1 123 ? -8.332 0.487 14.591 1.00 91.69 123 LEU A CA 1
ATOM 978 C C . LEU A 1 123 ? -9.829 0.405 14.902 1.00 91.69 123 LEU A C 1
ATOM 980 O O . LEU A 1 123 ? -10.458 1.447 14.998 1.00 91.69 123 LEU A O 1
ATOM 984 N N . ASP A 1 124 ? -10.361 -0.790 15.173 1.00 89.06 124 ASP A N 1
ATOM 985 C CA . ASP A 1 124 ? -11.761 -1.012 15.579 1.00 89.06 124 ASP A CA 1
ATOM 986 C C . ASP A 1 124 ? -12.118 -0.251 16.876 1.00 89.06 124 ASP A C 1
ATOM 988 O O . ASP A 1 124 ? -13.267 0.110 17.107 1.00 89.06 124 ASP A O 1
ATOM 992 N N . LYS A 1 125 ? -11.125 0.012 17.738 1.00 89.62 125 LYS A N 1
ATOM 993 C CA . LYS A 1 125 ? -11.278 0.805 18.974 1.00 89.62 125 LYS A CA 1
ATOM 994 C C . LYS A 1 125 ? -11.182 2.314 18.747 1.00 89.62 125 LYS A C 1
ATOM 996 O O . LYS A 1 125 ? -11.376 3.081 19.690 1.00 89.62 125 LYS A O 1
ATOM 1001 N N . LEU A 1 126 ? -10.819 2.761 17.545 1.00 86.25 126 LEU A N 1
ATOM 1002 C CA . LEU A 1 126 ? -10.876 4.177 17.213 1.00 86.25 126 LEU A CA 1
ATOM 1003 C C . LEU A 1 126 ? -12.347 4.539 17.015 1.00 86.25 126 LEU A C 1
ATOM 1005 O O . LEU A 1 126 ? -13.032 3.942 16.197 1.00 86.25 126 LEU A O 1
ATOM 1009 N N . SER A 1 127 ? -12.836 5.529 17.757 1.00 83.81 127 SER A N 1
ATOM 1010 C CA . SER A 1 127 ? -14.193 6.065 17.596 1.00 83.81 127 SER A CA 1
ATOM 1011 C C . SER A 1 127 ? -14.307 6.924 16.327 1.00 83.81 127 SER A C 1
ATOM 1013 O O . SER A 1 127 ? -14.619 8.109 16.405 1.00 83.81 127 SER A O 1
ATOM 1015 N N . ILE A 1 128 ? -13.979 6.347 15.169 1.00 87.00 128 ILE A N 1
ATOM 1016 C CA . ILE A 1 128 ? -14.023 6.975 13.846 1.00 87.00 128 ILE A CA 1
ATOM 1017 C C . ILE A 1 128 ? -14.689 6.022 12.848 1.00 87.00 128 ILE A C 1
ATOM 1019 O O . ILE A 1 128 ? -14.545 4.806 12.943 1.00 87.00 128 ILE A O 1
ATOM 1023 N N . ASP A 1 129 ? -15.416 6.588 11.890 1.00 89.50 129 ASP A N 1
ATOM 1024 C CA . ASP A 1 129 ? -16.080 5.847 10.815 1.00 89.50 129 ASP A CA 1
ATOM 1025 C C . ASP A 1 129 ? -15.052 5.402 9.761 1.00 89.50 129 ASP A C 1
ATOM 1027 O O . ASP A 1 129 ? -14.707 6.164 8.854 1.00 89.50 129 ASP A O 1
ATOM 1031 N N . ILE A 1 130 ? -14.527 4.182 9.914 1.00 92.19 130 ILE A N 1
ATOM 1032 C CA . ILE A 1 130 ? -13.596 3.560 8.966 1.00 92.19 130 ILE A CA 1
ATOM 1033 C C . ILE A 1 130 ? -14.040 2.147 8.587 1.00 92.19 130 ILE A C 1
ATOM 1035 O O . ILE A 1 130 ? -14.464 1.347 9.416 1.00 92.19 130 ILE A O 1
ATOM 1039 N N . THR A 1 131 ? -13.873 1.818 7.311 1.00 92.75 131 THR A N 1
ATOM 1040 C CA . THR A 1 131 ? -13.963 0.456 6.787 1.00 92.75 131 THR A CA 1
ATOM 1041 C C . THR A 1 131 ? -12.581 -0.178 6.839 1.00 92.75 131 THR A C 1
ATOM 1043 O O . THR A 1 131 ? -11.643 0.340 6.233 1.00 92.75 131 THR A O 1
ATOM 1046 N N . ILE A 1 132 ? -12.442 -1.301 7.544 1.00 92.44 132 ILE A N 1
ATOM 1047 C CA . ILE A 1 132 ? -11.176 -2.033 7.647 1.00 92.44 132 ILE A CA 1
ATOM 1048 C C . ILE A 1 132 ? -11.305 -3.352 6.895 1.00 92.44 132 ILE A C 1
ATOM 1050 O O . ILE A 1 132 ? -12.116 -4.202 7.259 1.00 92.44 132 ILE A O 1
ATOM 1054 N N . LEU A 1 133 ? -10.476 -3.531 5.871 1.00 90.12 133 LEU A N 1
ATOM 1055 C CA . LEU A 1 133 ? -10.388 -4.757 5.088 1.00 90.12 133 LEU A CA 1
ATOM 1056 C C . LEU A 1 133 ? -9.044 -5.432 5.349 1.00 90.12 133 LEU A C 1
ATOM 1058 O O . LEU A 1 133 ? -8.027 -4.755 5.451 1.00 90.12 133 LEU A O 1
ATOM 1062 N N . SER A 1 134 ? -9.015 -6.753 5.484 1.00 87.69 134 SER A N 1
ATOM 1063 C CA . SER A 1 134 ? -7.782 -7.500 5.761 1.00 87.69 134 SER A CA 1
ATOM 1064 C C . SER A 1 134 ? -7.560 -8.620 4.758 1.00 87.69 134 SER A C 1
ATOM 1066 O O . SER A 1 134 ? -8.476 -9.403 4.512 1.00 87.69 134 SER A O 1
ATOM 1068 N N . TYR A 1 135 ? -6.327 -8.747 4.266 1.00 83.69 135 TYR A N 1
ATOM 1069 C CA . TYR A 1 135 ? -5.925 -9.772 3.301 1.00 83.69 135 TYR A CA 1
ATOM 1070 C C . TYR A 1 135 ? -4.531 -10.347 3.620 1.00 83.69 135 TYR A C 1
ATOM 1072 O O . TYR A 1 135 ? -3.773 -9.759 4.405 1.00 83.69 135 TYR A O 1
ATOM 1080 N N . PRO A 1 136 ? -4.170 -11.504 3.032 1.00 80.81 136 PRO A N 1
ATOM 1081 C CA . PRO A 1 136 ? -2.812 -12.042 3.083 1.00 80.81 136 PRO A CA 1
ATOM 1082 C C . PRO A 1 136 ? -1.754 -11.066 2.554 1.00 80.81 136 PRO A C 1
ATOM 1084 O O . PRO A 1 136 ? -2.064 -10.089 1.867 1.00 80.81 136 PRO A O 1
ATOM 1087 N N . HIS A 1 137 ? -0.488 -11.335 2.876 1.00 83.31 137 HIS A N 1
ATOM 1088 C CA . HIS A 1 137 ? 0.616 -10.524 2.364 1.00 83.31 137 HIS A CA 1
ATOM 1089 C C . HIS A 1 137 ? 0.756 -10.717 0.841 1.00 83.31 137 HIS A C 1
ATOM 1091 O O . HIS A 1 137 ? 0.651 -11.856 0.380 1.00 83.31 137 HIS A O 1
ATOM 1097 N N . PRO A 1 138 ? 1.068 -9.670 0.050 1.00 81.06 138 PRO A N 1
ATOM 1098 C CA . PRO A 1 138 ? 1.206 -9.788 -1.401 1.00 81.06 138 PRO A CA 1
ATOM 1099 C C . PRO A 1 138 ? 2.242 -10.817 -1.850 1.00 81.06 138 PRO A C 1
ATOM 1101 O O . PRO A 1 138 ? 2.099 -11.374 -2.928 1.00 81.06 138 PRO A O 1
ATOM 1104 N N . SER A 1 139 ? 3.277 -11.096 -1.052 1.00 74.00 139 SER A N 1
ATOM 1105 C CA . SER A 1 139 ? 4.308 -12.099 -1.372 1.00 74.00 139 SER A CA 1
ATOM 1106 C C . SER A 1 139 ? 3.985 -13.531 -0.921 1.00 74.00 139 SER A C 1
ATOM 1108 O O . SER A 1 139 ? 4.678 -14.457 -1.345 1.00 74.00 139 SER A O 1
ATOM 1110 N N . GLU A 1 140 ? 2.959 -13.754 -0.090 1.00 69.12 140 GLU A N 1
ATOM 1111 C CA . GLU A 1 140 ? 2.641 -15.099 0.403 1.00 69.12 140 GLU A CA 1
ATOM 1112 C C . GLU A 1 140 ? 2.173 -16.005 -0.756 1.00 69.12 140 GLU A C 1
ATOM 1114 O O . GLU A 1 140 ? 1.226 -15.703 -1.490 1.00 69.12 140 GLU A O 1
ATOM 1119 N N . ARG A 1 141 ? 2.874 -17.136 -0.930 1.00 52.94 141 ARG A N 1
ATOM 1120 C CA . ARG A 1 141 ? 2.516 -18.247 -1.828 1.00 52.94 141 ARG A CA 1
ATOM 1121 C C . ARG A 1 141 ? 2.029 -19.417 -0.971 1.00 52.94 141 ARG A C 1
ATOM 1123 O O . ARG A 1 141 ? 2.722 -19.800 -0.033 1.00 52.94 141 ARG A O 1
ATOM 1130 N N . SER A 1 142 ? 0.886 -20.027 -1.287 1.00 38.12 142 SER A N 1
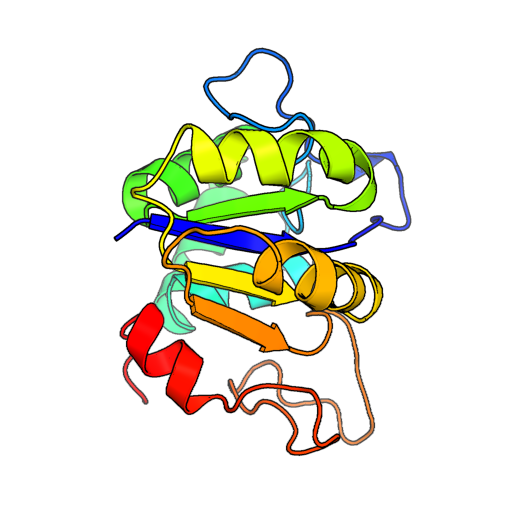ATOM 1131 C CA . SER A 1 142 ? 0.430 -21.246 -0.594 1.00 38.12 142 SER A CA 1
ATOM 1132 C C . SER A 1 142 ? -0.068 -22.312 -1.579 1.00 38.12 142 SER A C 1
ATOM 1134 O O . SER A 1 142 ? -1.225 -22.242 -1.985 1.00 38.12 142 SER A O 1
ATOM 1136 N N . GLY A 1 143 ? 0.768 -23.301 -1.941 1.00 45.50 143 GLY A N 1
ATOM 1137 C CA . GLY A 1 143 ? 0.437 -24.339 -2.952 1.00 45.50 143 GLY A CA 1
ATOM 1138 C C . GLY A 1 143 ? 0.091 -23.758 -4.335 1.00 45.50 143 GLY A C 1
ATOM 1139 O O . GLY A 1 143 ? -0.009 -22.541 -4.418 1.00 45.50 143 GLY A O 1
ATOM 1140 N N . ASP A 1 144 ? -0.028 -24.588 -5.394 1.00 39.03 144 ASP A N 1
ATOM 1141 C CA . ASP A 1 144 ? -0.401 -24.248 -6.800 1.00 39.03 144 ASP A CA 1
ATOM 1142 C C . ASP A 1 144 ? -0.313 -22.752 -7.163 1.00 39.03 144 ASP A C 1
ATOM 1144 O O . ASP A 1 144 ? -1.268 -22.110 -7.607 1.00 39.03 144 ASP A O 1
ATOM 1148 N N . SER A 1 145 ? 0.853 -22.155 -6.894 1.00 43.28 145 SER A N 1
ATOM 1149 C CA . SER A 1 145 ? 0.966 -20.715 -6.680 1.00 43.28 145 SER A CA 1
ATOM 1150 C C . SER A 1 145 ? 1.175 -20.015 -8.014 1.00 43.28 145 SER A C 1
ATOM 1152 O O . SER A 1 145 ? 2.282 -19.577 -8.329 1.00 43.28 145 SER A O 1
ATOM 1154 N N . ILE A 1 146 ? 0.107 -19.953 -8.805 1.00 42.97 146 ILE A N 1
ATOM 1155 C CA . ILE A 1 146 ? 0.055 -19.296 -10.117 1.00 42.97 146 ILE A CA 1
ATOM 1156 C C . ILE A 1 146 ? -0.821 -18.022 -10.067 1.00 42.97 146 ILE A C 1
ATOM 1158 O O . ILE A 1 146 ? -0.633 -17.100 -10.860 1.00 42.97 146 ILE A O 1
ATOM 1162 N N . TYR A 1 147 ? -1.678 -17.867 -9.057 1.00 44.72 147 TYR A N 1
ATOM 1163 C CA . TYR A 1 147 ? -2.787 -16.900 -9.070 1.00 44.72 147 TYR A CA 1
ATOM 1164 C C . TYR A 1 147 ? -2.544 -15.613 -8.272 1.00 44.72 147 TYR A C 1
ATOM 1166 O O . TYR A 1 147 ? -3.371 -15.181 -7.487 1.00 44.72 147 TYR A O 1
ATOM 1174 N N . TRP A 1 148 ? -1.392 -14.975 -8.458 1.00 46.00 148 TRP A N 1
ATOM 1175 C CA . TRP A 1 148 ? -1.323 -13.514 -8.259 1.00 46.00 148 TRP A CA 1
ATOM 1176 C C . TRP A 1 148 ? -1.218 -12.776 -9.603 1.00 46.00 148 TRP A C 1
ATOM 1178 O O . TRP A 1 148 ? -0.935 -11.579 -9.661 1.00 46.00 148 TRP A O 1
ATOM 1188 N N . ARG A 1 149 ? -1.373 -13.524 -10.704 1.00 40.59 149 ARG A N 1
ATOM 1189 C CA . ARG A 1 149 ? -1.669 -12.992 -12.038 1.00 40.59 149 ARG A CA 1
ATOM 1190 C C . ARG A 1 149 ? -3.178 -12.836 -12.249 1.00 40.59 149 ARG A C 1
ATOM 1192 O O . ARG A 1 149 ? -3.571 -11.896 -12.927 1.00 40.59 149 ARG A O 1
ATOM 1199 N N . ASP A 1 150 ? -3.968 -13.654 -11.562 1.00 44.19 150 ASP A N 1
ATOM 1200 C CA . ASP A 1 150 ? -5.411 -13.509 -11.424 1.00 44.19 150 ASP A CA 1
ATOM 1201 C C . ASP A 1 150 ? -5.686 -13.047 -9.998 1.00 44.19 150 ASP A C 1
ATOM 1203 O O . ASP A 1 150 ? -5.119 -13.576 -9.044 1.00 44.19 150 ASP A O 1
ATOM 1207 N N . ILE A 1 151 ? -6.473 -11.991 -9.841 1.00 45.41 151 ILE A N 1
ATOM 1208 C CA . ILE A 1 151 ? -6.924 -11.527 -8.535 1.00 45.41 151 ILE A CA 1
ATOM 1209 C C . ILE A 1 151 ? -7.905 -12.609 -8.059 1.00 45.41 151 ILE A C 1
ATOM 1211 O O . ILE A 1 151 ? -9.080 -12.515 -8.360 1.00 45.41 151 ILE A O 1
ATOM 1215 N N . ASP A 1 152 ? -7.417 -13.661 -7.399 1.00 42.38 152 ASP A N 1
ATOM 1216 C CA . ASP A 1 152 ? -8.215 -14.691 -6.722 1.00 42.38 152 ASP A CA 1
ATOM 1217 C C . ASP A 1 152 ? -7.664 -14.839 -5.302 1.00 42.38 152 ASP A C 1
ATOM 1219 O O . ASP A 1 152 ? -6.776 -15.644 -5.000 1.00 42.38 152 ASP A O 1
ATOM 1223 N N . TYR A 1 153 ? -8.165 -13.989 -4.401 1.00 47.47 153 TYR A N 1
ATOM 1224 C CA . TYR A 1 153 ? -7.829 -14.091 -2.987 1.00 47.47 153 TYR A CA 1
ATOM 1225 C C . TYR A 1 153 ? -8.349 -15.418 -2.454 1.00 47.47 153 TYR A C 1
ATOM 1227 O O . TYR A 1 153 ? -9.549 -15.679 -2.396 1.00 47.47 153 TYR A O 1
ATOM 1235 N N . ILE A 1 154 ? -7.398 -16.251 -2.052 1.00 40.31 154 ILE A N 1
ATOM 1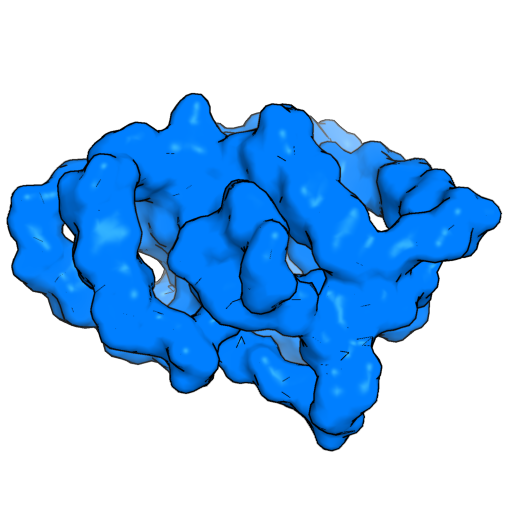236 C CA . ILE A 1 154 ? -7.627 -17.572 -1.495 1.00 40.31 154 ILE A CA 1
ATOM 1237 C C . ILE A 1 154 ? -8.706 -17.492 -0.405 1.00 40.31 154 ILE A C 1
ATOM 1239 O O . ILE A 1 154 ? -8.535 -16.807 0.604 1.00 40.31 154 ILE A O 1
ATOM 1243 N N . HIS A 1 155 ? -9.772 -18.282 -0.564 1.00 42.84 155 HIS A N 1
ATOM 1244 C CA . HIS A 1 155 ? -10.724 -18.652 0.490 1.00 42.84 155 HIS A CA 1
ATOM 1245 C C . HIS A 1 155 ? -10.052 -19.504 1.582 1.00 42.84 155 HIS A C 1
ATOM 1247 O O . HIS A 1 155 ? -10.481 -20.615 1.894 1.00 42.84 155 HIS A O 1
ATOM 1253 N N . LYS A 1 156 ? -8.958 -19.024 2.170 1.00 44.66 156 LYS A N 1
ATOM 1254 C CA . LYS A 1 156 ? -8.333 -19.663 3.318 1.00 44.66 156 LYS A CA 1
ATOM 1255 C C . LYS A 1 156 ? -8.320 -18.662 4.462 1.00 44.66 156 LYS A C 1
ATOM 1257 O O . LYS A 1 156 ? -7.647 -17.639 4.419 1.00 44.66 156 LYS A O 1
ATOM 1262 N N . VAL A 1 157 ? -9.039 -19.068 5.510 1.00 50.53 157 VAL A N 1
ATOM 1263 C CA . VAL A 1 157 ? -9.151 -18.496 6.859 1.00 50.53 157 VAL A CA 1
ATOM 1264 C C . VAL A 1 157 ? -10.274 -17.458 7.044 1.00 50.53 157 VAL A C 1
ATOM 1266 O O . VAL A 1 157 ? -10.311 -16.422 6.394 1.00 50.53 157 VAL A O 1
ATOM 1269 N N . SER A 1 158 ? -11.151 -17.708 8.026 1.00 55.72 158 SER A N 1
ATOM 1270 C CA . SER A 1 158 ? -12.302 -16.878 8.446 1.00 55.72 158 SER A CA 1
ATOM 1271 C C . SER A 1 158 ? -11.974 -15.446 8.902 1.00 55.72 158 SER A C 1
ATOM 1273 O O . SER A 1 158 ? -12.877 -14.707 9.283 1.00 55.72 158 SER A O 1
ATOM 1275 N N . LYS A 1 159 ? -10.696 -15.052 8.905 1.00 70.88 159 LYS A N 1
ATOM 1276 C CA . LYS A 1 159 ? -10.219 -13.752 9.399 1.00 70.88 159 LYS A CA 1
ATOM 1277 C C . LYS A 1 159 ? -9.986 -12.704 8.302 1.00 70.88 159 LYS A C 1
ATOM 1279 O O . LYS A 1 159 ? -9.729 -11.552 8.640 1.00 70.88 159 LYS A O 1
ATOM 1284 N N . TYR A 1 160 ? -10.016 -13.095 7.026 1.00 75.19 160 TYR A N 1
ATOM 1285 C CA . TYR A 1 160 ? -9.789 -12.198 5.887 1.00 75.19 160 TYR A CA 1
ATOM 1286 C C . TYR A 1 160 ? -11.096 -11.839 5.177 1.00 75.19 160 TYR A C 1
ATOM 1288 O O . TYR A 1 160 ? -12.053 -12.615 5.179 1.00 75.19 160 TYR A O 1
ATOM 1296 N N . ASN A 1 161 ? -11.125 -10.648 4.583 1.00 79.25 161 ASN A N 1
ATOM 1297 C CA . ASN A 1 161 ? -12.239 -10.179 3.764 1.00 79.25 161 ASN A CA 1
ATOM 1298 C C . ASN A 1 161 ? -12.279 -10.893 2.411 1.00 79.25 161 ASN A C 1
ATOM 1300 O O . ASN A 1 161 ? -11.323 -11.567 2.018 1.00 79.25 161 ASN A O 1
ATOM 1304 N N . LYS A 1 162 ? -13.403 -10.749 1.700 1.00 75.25 162 LYS A N 1
ATOM 1305 C CA . LYS A 1 162 ? -13.553 -11.330 0.367 1.00 75.25 162 LYS A CA 1
ATOM 1306 C C . LYS A 1 162 ? -13.047 -10.373 -0.702 1.00 75.25 162 LYS A C 1
ATOM 1308 O O . LYS A 1 162 ? -13.011 -9.161 -0.516 1.00 75.25 162 LYS A O 1
ATOM 1313 N N . ILE A 1 163 ? -12.701 -10.928 -1.851 1.00 70.81 163 ILE A N 1
ATOM 1314 C CA . ILE A 1 163 ? -12.187 -10.171 -2.987 1.00 70.81 163 ILE A CA 1
ATOM 1315 C C . ILE A 1 163 ? -13.173 -9.131 -3.525 1.00 70.81 163 ILE A C 1
ATOM 1317 O O . ILE A 1 163 ? -12.768 -8.035 -3.908 1.00 70.81 163 ILE A O 1
ATOM 1321 N N . GLU A 1 164 ? -14.472 -9.421 -3.476 1.00 74.88 164 GLU A N 1
ATOM 1322 C CA . GLU A 1 164 ? -15.517 -8.512 -3.948 1.00 74.88 164 GLU A CA 1
ATOM 1323 C C . GLU A 1 164 ? -15.571 -7.222 -3.114 1.00 74.88 164 GLU A C 1
ATOM 1325 O O . GLU A 1 164 ? -16.072 -6.195 -3.576 1.00 74.88 164 GLU A O 1
ATOM 1330 N N . ASP A 1 165 ? -15.044 -7.240 -1.883 1.00 78.06 165 ASP A N 1
ATOM 1331 C CA . ASP A 1 165 ? -14.910 -6.035 -1.066 1.00 78.06 165 ASP A CA 1
ATOM 1332 C C . ASP A 1 165 ? -13.832 -5.094 -1.643 1.00 78.06 165 ASP A C 1
ATOM 1334 O O . ASP A 1 165 ? -14.011 -3.877 -1.609 1.00 78.06 165 ASP A O 1
ATOM 1338 N N . LEU A 1 166 ? -12.754 -5.624 -2.241 1.00 74.81 166 LEU A N 1
ATOM 1339 C CA . LEU A 1 166 ? -11.728 -4.827 -2.937 1.00 74.81 166 LEU A CA 1
ATOM 1340 C C . LEU A 1 166 ? -12.230 -4.272 -4.266 1.00 74.81 166 LEU A C 1
ATOM 1342 O O . LEU A 1 166 ? -11.952 -3.115 -4.584 1.00 74.81 166 LEU A O 1
ATOM 1346 N N . GLU A 1 167 ? -12.989 -5.065 -5.026 1.00 72.88 167 GLU A N 1
ATOM 1347 C CA . GLU A 1 167 ? -13.572 -4.635 -6.304 1.00 72.88 167 GLU A CA 1
ATOM 1348 C C . GLU A 1 167 ? -14.448 -3.383 -6.116 1.00 72.88 167 GLU A C 1
ATOM 1350 O O . GLU A 1 167 ? -14.377 -2.441 -6.908 1.00 72.88 167 GLU A O 1
ATOM 1355 N N . LYS A 1 168 ? -15.213 -3.315 -5.016 1.00 76.06 168 LYS A N 1
ATOM 1356 C CA . LYS A 1 168 ? -16.017 -2.134 -4.655 1.00 76.06 168 LYS A CA 1
ATOM 1357 C C . LYS A 1 168 ? -15.167 -0.909 -4.313 1.00 76.06 168 LYS A C 1
ATOM 1359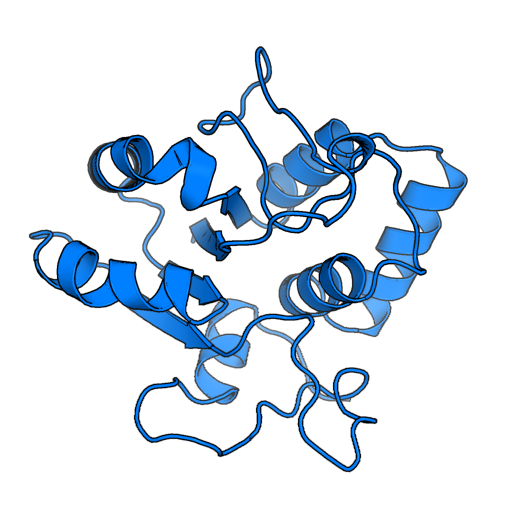 O O . LYS A 1 168 ? -15.590 0.213 -4.590 1.00 76.06 168 LYS A O 1
ATOM 1364 N N . VAL A 1 169 ? -13.993 -1.113 -3.712 1.00 80.69 169 VAL A N 1
ATOM 1365 C CA . VAL A 1 169 ? -13.083 -0.036 -3.294 1.00 80.69 169 VAL A CA 1
ATOM 1366 C C . VAL A 1 169 ? -12.329 0.551 -4.489 1.00 80.69 169 VAL A C 1
ATOM 1368 O O . VAL A 1 169 ? -12.317 1.769 -4.655 1.00 80.69 169 VAL A O 1
ATOM 1371 N N . PHE A 1 170 ? -11.743 -0.294 -5.342 1.00 74.94 170 PHE A N 1
ATOM 1372 C CA . PHE A 1 170 ? -10.883 0.144 -6.450 1.00 74.94 170 PHE A CA 1
ATOM 1373 C C . PHE A 1 170 ? -11.593 0.242 -7.811 1.00 74.94 170 PHE A C 1
ATOM 1375 O O . PHE A 1 170 ? -11.012 0.768 -8.758 1.00 74.94 170 PHE A O 1
ATOM 1382 N N . ARG A 1 171 ? -12.853 -0.213 -7.928 1.00 64.75 171 ARG A N 1
ATOM 1383 C CA . ARG A 1 171 ? -13.637 -0.238 -9.184 1.00 64.75 171 ARG A CA 1
ATOM 1384 C C . ARG A 1 171 ? -12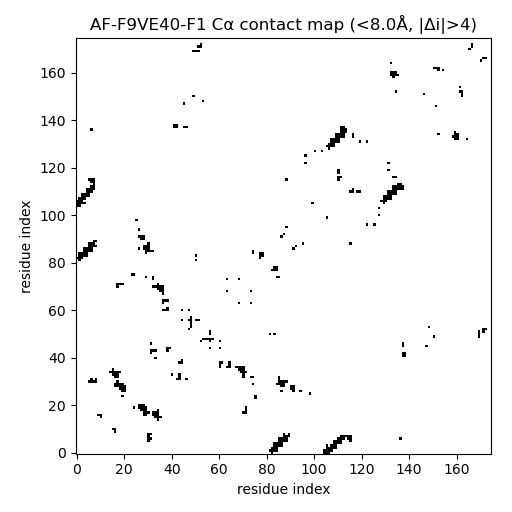.891 -0.910 -10.347 1.00 64.75 171 ARG A C 1
ATOM 1386 O O . ARG A 1 171 ? -12.899 -0.414 -11.474 1.00 64.75 171 ARG A O 1
ATOM 1393 N N . ILE A 1 172 ? -12.225 -2.028 -10.074 1.00 55.22 172 ILE A N 1
ATOM 1394 C CA . ILE A 1 172 ? -11.479 -2.789 -11.084 1.00 55.22 172 ILE A CA 1
ATOM 1395 C C . ILE A 1 172 ? -12.484 -3.654 -11.854 1.00 55.22 172 ILE A C 1
ATOM 1397 O O . ILE A 1 172 ? -13.199 -4.451 -11.253 1.00 55.22 172 ILE A O 1
ATOM 1401 N N . GLY A 1 173 ? -12.586 -3.468 -13.172 1.00 44.69 173 GLY A N 1
ATOM 1402 C CA . GLY A 1 173 ? -13.433 -4.308 -14.024 1.00 44.69 173 GLY A CA 1
ATOM 1403 C C . GLY A 1 173 ? -12.810 -5.688 -14.245 1.00 44.69 173 GLY A C 1
ATOM 1404 O O . GLY A 1 173 ? -11.593 -5.787 -14.402 1.00 44.69 173 GLY A O 1
ATOM 1405 N N . ARG A 1 174 ? -13.635 -6.742 -14.285 1.00 46.12 174 ARG A N 1
ATOM 1406 C CA . ARG A 1 174 ? -13.199 -8.072 -14.737 1.00 46.12 174 ARG A CA 1
ATOM 1407 C C . ARG A 1 174 ? -12.972 -8.043 -16.249 1.00 46.12 174 ARG A C 1
ATOM 1409 O O . ARG A 1 174 ? -13.788 -7.469 -16.973 1.00 46.12 174 ARG A O 1
ATOM 1416 N N . LYS A 1 175 ? -11.872 -8.641 -16.698 1.00 44.84 175 LYS A N 1
ATOM 1417 C CA . LYS A 1 175 ? -11.764 -9.150 -18.066 1.00 44.84 175 LYS A CA 1
ATOM 1418 C C . LYS A 1 175 ? -12.317 -10.564 -18.098 1.00 44.84 175 LYS A C 1
ATOM 1420 O O . LYS A 1 175 ? -12.048 -11.295 -17.120 1.00 44.84 175 LYS A O 1
#

Secondary structure (DSSP, 8-state):
-EEEEEE----SSGGGEEE-TTSS-SSSEEEEEESB--TT-HHHHHHHHHHH-HHHHHHHHHHHHHTT-BHHHHHHHHHHHH-EEEEEHHHHHHHHHHHHHH-TTEEEEEEESHHHHTTHHHHHTSSS--EEEEE--TT---SSTTTTTTT------TTS--HHHHHHHH-PPP-

Organism: Lactococcus garvieae (strain Lg2) (NCBI:txid420890)

Sequence (175 aa):
MSILIVGDDKYPEEGLVTHMTGNDYHFDVAAFIPKDISADIDAFRRIICLIYGTDKAKNQIESWTTNESSGVDVAVDILEEKHVMLVNKTNNCWKIKKFLKDNPNYKTVILLGNKAYKLKETLDKLSIDITILSYPHPSERSGDSIYWRDIDYIHKVSKYNKIEDLEKVFRIGRK

Mean predicted aligned error: 7.01 Å

Radius of gyration: 15.24 Å; Cα contacts (8 Å, |Δi|>4): 267; chains: 1; bounding box: 35×40×38 Å

pLDDT: mean 81.08, std 16.06, range [38.12, 96.12]

Nearest PDB structures (foldseek):
  7qsp-assembly1_A  TM=4.323E-01  e=1.456E+00  Thermotoga maritima

Solvent-accessible surface area (backbone atoms only — not comparable to full-atom values): 9985 Å² total; per-residue (Å²): 124,28,36,38,37,31,22,52,69,69,63,93,50,81,80,38,58,18,66,29,78,95,51,105,48,102,48,58,36,42,25,62,37,38,29,67,54,54,84,83,40,60,36,33,49,42,52,41,24,65,66,59,26,64,72,55,23,52,54,50,50,51,50,38,43,74,68,65,40,43,21,55,55,54,53,48,50,40,31,73,79,59,35,35,46,48,32,19,39,81,86,33,60,81,50,53,64,55,49,48,69,77,38,70,62,47,33,35,37,38,20,28,16,75,73,24,43,67,44,48,73,62,54,72,68,44,98,63,87,61,48,78,42,33,44,73,36,70,70,70,75,79,68,93,75,65,52,80,82,44,98,61,72,72,98,71,64,96,84,47,62,62,58,71,61,51,38,71,73,54,67,55,79,84,130